Protein AF-A0A2V5QN83-F1 (afdb_monomer)

Foldseek 3Di:
DDDDDDDPPPPPPPPPCPFPKDKWKWAFDPVCVVVVVVCLVVVNQCPPAP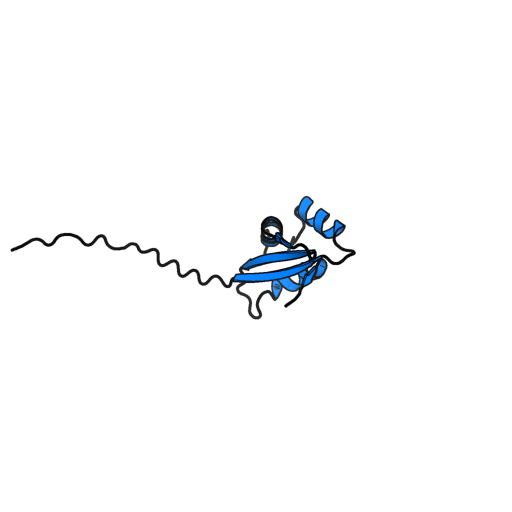CRSVRNVQVVQWDADPVRIIIGMDRADDVVGCPRVVVSCVVTTDTDD

Solvent-accessible surface area (backbone atoms only — not comparable to full-atom values): 6073 Å² total; per-residue (Å²): 138,82,85,79,80,85,78,82,78,78,80,68,79,77,75,77,77,84,66,51,67,43,79,47,41,29,29,67,34,90,92,24,53,69,58,49,53,48,25,55,78,69,70,48,44,47,67,92,47,90,68,39,68,50,53,52,52,36,61,71,65,39,45,69,51,97,86,56,40,35,34,32,69,44,80,44,89,51,88,61,71,51,65,81,55,45,65,66,47,54,72,38,27,52,70,58,129

Sequence (97 aa):
MRLHQLVIRNCALFVINLVMRYVVKARVKSNREQSLLNAINTGTLGRGSIAGDEYLHNMMEARVNRDGVATWVETCFCDPPLAEEREYWEEYFDCSV

Structure (mmCIF, N/CA/C/O backbone):
data_AF-A0A2V5QN83-F1
#
_entry.id   AF-A0A2V5QN83-F1
#
loop_
_atom_site.group_PDB
_atom_site.id
_atom_site.type_symbol
_atom_site.label_atom_id
_atom_site.label_alt_id
_atom_site.label_comp_id
_atom_site.label_asym_id
_atom_site.label_entity_id
_atom_site.label_seq_id
_atom_site.pdbx_PDB_ins_code
_atom_site.Cartn_x
_atom_site.Cartn_y
_atom_site.Cartn_z
_atom_site.occupancy
_atom_site.B_iso_or_equiv
_atom_site.auth_seq_id
_atom_site.auth_comp_id
_atom_site.auth_asym_id
_atom_site.auth_atom_id
_atom_site.pdbx_PDB_model_num
ATOM 1 N N . MET A 1 1 ? 6.608 11.931 -66.440 1.00 41.00 1 MET A N 1
ATOM 2 C CA . MET A 1 1 ? 7.201 12.409 -65.174 1.00 41.00 1 MET A CA 1
ATOM 3 C C . MET A 1 1 ? 6.068 12.518 -64.152 1.00 41.00 1 MET A C 1
ATOM 5 O O . MET A 1 1 ? 5.346 13.503 -64.154 1.00 41.00 1 MET A O 1
ATOM 9 N N . ARG A 1 2 ? 5.772 11.428 -63.427 1.00 36.53 2 ARG A N 1
ATOM 10 C CA . ARG A 1 2 ? 4.621 11.325 -62.506 1.00 36.53 2 ARG A CA 1
ATOM 11 C C . ARG A 1 2 ? 5.066 11.736 -61.100 1.00 36.53 2 ARG A C 1
ATOM 13 O O . ARG A 1 2 ? 5.936 11.080 -60.538 1.00 36.53 2 ARG A O 1
ATOM 20 N N . LEU A 1 3 ? 4.471 12.801 -60.557 1.00 36.97 3 LEU A N 1
ATOM 21 C CA . LEU A 1 3 ? 4.569 13.160 -59.141 1.00 36.97 3 LEU A CA 1
ATOM 22 C C . LEU A 1 3 ? 3.858 12.079 -58.313 1.00 36.97 3 LEU A C 1
ATOM 24 O O . LEU A 1 3 ? 2.659 11.859 -58.480 1.00 36.97 3 LEU A O 1
ATOM 28 N N . HIS A 1 4 ? 4.607 11.389 -57.455 1.00 37.28 4 HIS A N 1
ATOM 29 C CA . HIS A 1 4 ? 4.069 10.431 -56.497 1.00 37.28 4 HIS A CA 1
ATOM 30 C C . HIS A 1 4 ? 3.354 11.147 -55.347 1.00 37.28 4 HIS A C 1
ATOM 32 O O . HIS A 1 4 ? 3.863 12.101 -54.760 1.00 37.28 4 HIS A O 1
ATOM 38 N N . GLN A 1 5 ? 2.171 10.629 -55.033 1.00 41.19 5 GLN A N 1
ATOM 39 C CA . GLN A 1 5 ? 1.416 10.861 -53.813 1.00 41.19 5 GLN A CA 1
ATOM 40 C C . GLN A 1 5 ? 2.180 10.368 -52.567 1.00 41.19 5 GLN A C 1
ATOM 42 O O . GLN A 1 5 ? 2.836 9.333 -52.605 1.00 41.19 5 GLN A O 1
ATOM 47 N N . LEU A 1 6 ? 1.966 11.094 -51.462 1.00 38.41 6 LEU A N 1
ATOM 48 C CA . LEU A 1 6 ? 1.759 10.597 -50.094 1.00 38.41 6 LEU A CA 1
ATOM 49 C C . LEU A 1 6 ? 2.883 9.784 -49.416 1.00 38.41 6 LEU A C 1
ATOM 51 O O . LEU A 1 6 ? 2.952 8.570 -49.548 1.00 38.41 6 LEU A O 1
ATOM 55 N N . VAL A 1 7 ? 3.618 10.429 -48.502 1.00 42.12 7 VAL A N 1
ATOM 56 C CA . VAL A 1 7 ? 3.982 9.801 -47.219 1.00 42.12 7 VAL A CA 1
ATOM 57 C C . VAL A 1 7 ? 3.775 10.837 -46.120 1.00 42.12 7 VAL A C 1
ATOM 59 O O . VAL A 1 7 ? 4.620 11.694 -45.867 1.00 42.12 7 VAL A O 1
ATOM 62 N N . ILE A 1 8 ? 2.615 10.753 -45.468 1.00 46.78 8 ILE A N 1
ATOM 63 C CA . ILE A 1 8 ? 2.432 11.218 -44.093 1.00 46.78 8 ILE A CA 1
ATOM 64 C C . ILE A 1 8 ? 3.577 10.576 -43.303 1.00 46.78 8 ILE A C 1
ATOM 66 O O . ILE A 1 8 ? 3.589 9.360 -43.112 1.00 46.78 8 ILE A O 1
ATOM 70 N N . ARG A 1 9 ? 4.601 11.358 -42.935 1.00 42.16 9 ARG A N 1
ATOM 71 C CA . ARG A 1 9 ? 5.659 10.896 -42.030 1.00 42.16 9 ARG A CA 1
ATOM 72 C C . ARG A 1 9 ? 4.961 10.546 -40.728 1.00 42.16 9 ARG A C 1
ATOM 74 O O . ARG A 1 9 ? 4.576 11.436 -39.977 1.00 42.16 9 ARG A O 1
ATOM 81 N N . ASN A 1 10 ? 4.758 9.246 -40.536 1.00 44.53 10 ASN A N 1
ATOM 82 C CA . ASN A 1 10 ? 4.342 8.611 -39.302 1.00 44.53 10 ASN A CA 1
ATOM 83 C C . ASN A 1 10 ? 5.151 9.208 -38.148 1.00 44.53 10 ASN A C 1
ATOM 85 O O . ASN A 1 10 ? 6.265 8.773 -37.864 1.00 44.53 10 ASN A O 1
ATOM 89 N N . CYS A 1 11 ? 4.572 10.195 -37.470 1.00 43.72 11 CYS A N 1
ATOM 90 C CA . CYS A 1 11 ? 4.883 10.497 -36.085 1.00 43.72 11 CYS A CA 1
ATOM 91 C C . CYS A 1 11 ? 4.228 9.383 -35.262 1.00 43.72 11 CYS A C 1
ATOM 93 O O .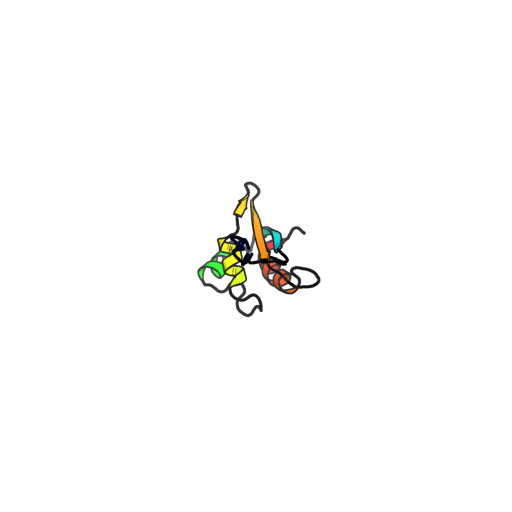 CYS A 1 11 ? 3.250 9.589 -34.549 1.00 43.72 11 CYS A O 1
ATOM 95 N N . ALA A 1 12 ? 4.696 8.151 -35.464 1.00 48.03 12 ALA A N 1
ATOM 96 C CA . ALA A 1 12 ? 4.442 7.093 -34.520 1.00 48.03 12 ALA A CA 1
ATOM 97 C C . ALA A 1 12 ? 5.247 7.499 -33.289 1.00 48.03 12 ALA A C 1
ATOM 99 O O . ALA A 1 12 ? 6.467 7.340 -33.259 1.00 48.03 12 ALA A O 1
ATOM 100 N N . LEU A 1 13 ? 4.564 8.114 -32.322 1.00 45.81 13 LEU A N 1
ATOM 101 C CA . LEU A 1 13 ? 4.983 8.133 -30.932 1.00 45.81 13 LEU A CA 1
ATOM 102 C C . LEU A 1 13 ? 5.287 6.678 -30.560 1.00 45.81 13 LEU A C 1
ATOM 104 O O . LEU A 1 13 ? 4.406 5.914 -30.171 1.00 45.81 13 LEU A O 1
ATOM 108 N N . PHE A 1 14 ? 6.535 6.268 -30.742 1.00 46.03 14 PHE A N 1
ATOM 109 C CA . PHE A 1 14 ? 7.035 5.011 -30.231 1.00 46.03 14 PHE A CA 1
ATOM 110 C C . PHE A 1 14 ? 7.283 5.257 -28.742 1.00 46.03 14 PHE A C 1
ATOM 112 O O . PHE A 1 14 ? 8.410 5.455 -28.298 1.00 46.03 14 PHE A O 1
ATOM 119 N N . VAL A 1 15 ? 6.192 5.367 -27.975 1.00 46.03 15 VAL A N 1
ATOM 120 C CA . VAL A 1 15 ? 6.251 5.340 -26.516 1.00 46.03 15 VAL A CA 1
ATOM 121 C C . VAL A 1 15 ? 6.640 3.914 -26.162 1.00 46.03 15 VAL A C 1
ATOM 123 O O . VAL A 1 15 ? 5.785 3.049 -25.973 1.00 46.03 15 VAL A O 1
ATOM 126 N N . ILE A 1 16 ? 7.943 3.642 -26.120 1.00 49.69 16 ILE A N 1
ATOM 127 C CA . ILE A 1 16 ? 8.449 2.445 -25.460 1.00 49.69 16 ILE A CA 1
ATOM 128 C C . ILE A 1 16 ? 8.198 2.691 -23.973 1.00 49.69 16 ILE A C 1
ATOM 130 O O . ILE A 1 16 ? 9.011 3.296 -23.284 1.00 49.69 16 ILE A O 1
ATOM 134 N N . ASN A 1 17 ? 7.011 2.314 -23.497 1.00 52.00 17 ASN A N 1
ATOM 135 C CA . ASN A 1 17 ? 6.664 2.288 -22.080 1.00 52.00 17 ASN A CA 1
ATOM 136 C C . ASN A 1 17 ? 7.529 1.202 -21.406 1.00 52.00 17 ASN A C 1
ATOM 138 O O . ASN A 1 17 ? 7.038 0.124 -21.084 1.00 52.00 17 ASN A O 1
ATOM 142 N N . LEU A 1 18 ? 8.827 1.462 -21.208 1.00 58.94 18 LEU A N 1
ATOM 143 C CA . LEU A 1 18 ? 9.730 0.644 -20.383 1.00 58.94 18 LEU A CA 1
ATOM 144 C C . LEU A 1 18 ? 9.462 0.909 -18.893 1.00 58.94 18 LEU A C 1
ATOM 146 O O . LEU A 1 18 ? 10.377 1.130 -18.107 1.00 58.94 18 LEU A O 1
ATOM 150 N N . VAL A 1 19 ? 8.190 0.964 -18.507 1.00 63.06 19 VAL A N 1
ATOM 151 C CA . VAL A 1 19 ? 7.795 1.228 -17.127 1.00 63.06 19 VAL A CA 1
ATOM 152 C C . VAL A 1 19 ? 7.836 -0.106 -16.401 1.00 63.06 19 VAL A C 1
ATOM 154 O O . VAL A 1 19 ? 7.052 -1.005 -16.712 1.00 63.06 19 VAL A O 1
ATOM 157 N N . MET A 1 20 ? 8.788 -0.249 -15.484 1.00 85.44 20 MET A N 1
ATOM 158 C CA . MET A 1 20 ? 8.941 -1.421 -14.627 1.00 85.44 20 MET A CA 1
ATOM 159 C C . MET A 1 20 ? 7.793 -1.437 -13.614 1.00 85.44 20 MET A C 1
ATOM 161 O O . MET A 1 20 ? 7.872 -0.849 -12.538 1.00 85.44 20 MET A O 1
ATOM 165 N N . ARG A 1 21 ? 6.671 -2.032 -14.037 1.00 90.19 21 ARG A N 1
ATOM 166 C CA . ARG A 1 21 ? 5.420 -2.082 -13.279 1.00 90.19 21 ARG A CA 1
ATOM 167 C C . ARG A 1 21 ? 5.271 -3.405 -12.549 1.00 90.19 21 ARG A C 1
ATOM 169 O O . ARG A 1 21 ? 5.290 -4.463 -13.177 1.00 90.19 21 ARG A O 1
ATOM 176 N N . TYR A 1 22 ? 5.037 -3.322 -11.248 1.00 90.31 22 TYR A N 1
ATOM 177 C CA . TYR A 1 22 ? 4.894 -4.469 -10.362 1.00 90.31 22 TYR A CA 1
ATOM 178 C C . TYR A 1 22 ? 3.499 -4.477 -9.758 1.00 90.31 22 TYR A C 1
ATOM 180 O O . TYR A 1 22 ? 3.007 -3.455 -9.294 1.00 90.31 22 TYR A O 1
ATOM 188 N N . VAL A 1 23 ? 2.847 -5.637 -9.774 1.00 93.50 23 VAL A N 1
ATOM 189 C CA . VAL A 1 23 ? 1.589 -5.819 -9.049 1.00 93.50 23 VAL A CA 1
ATOM 190 C C . VAL A 1 23 ? 1.940 -6.200 -7.622 1.00 93.50 23 VAL A C 1
ATOM 192 O O . VAL A 1 23 ? 2.481 -7.280 -7.395 1.00 93.50 23 VAL A O 1
ATOM 195 N N . VAL A 1 24 ? 1.606 -5.336 -6.673 1.00 94.44 24 VAL A N 1
ATOM 196 C CA . VAL A 1 24 ? 1.779 -5.622 -5.250 1.00 94.44 24 VAL A CA 1
ATOM 197 C C . VAL A 1 24 ? 0.505 -6.249 -4.715 1.00 94.44 24 VAL A C 1
ATOM 199 O O . VAL A 1 24 ? -0.597 -5.811 -5.045 1.00 94.44 24 VAL A O 1
ATOM 202 N N . LYS A 1 25 ? 0.655 -7.289 -3.894 1.00 95.69 25 LYS A N 1
ATOM 203 C CA . LYS A 1 25 ? -0.438 -7.928 -3.161 1.00 95.69 25 LYS A CA 1
ATOM 204 C C . LYS A 1 25 ? -0.091 -7.946 -1.689 1.00 95.69 25 LYS A C 1
ATOM 206 O O . LYS A 1 25 ? 0.951 -8.477 -1.304 1.00 95.69 25 LYS A O 1
ATOM 211 N N . ALA A 1 26 ? -0.969 -7.389 -0.872 1.00 96.38 26 ALA A N 1
ATOM 212 C CA . ALA A 1 26 ? -0.695 -7.277 0.545 1.00 96.38 26 ALA A CA 1
ATOM 213 C C . ALA A 1 26 ? -1.980 -7.304 1.372 1.00 96.38 26 ALA A C 1
ATOM 215 O O . ALA A 1 26 ? -3.051 -6.897 0.916 1.00 96.38 26 ALA A O 1
ATOM 216 N N . ARG A 1 27 ? -1.880 -7.797 2.603 1.00 97.56 27 ARG A N 1
ATOM 217 C CA . ARG A 1 27 ? -2.969 -7.770 3.584 1.00 97.56 27 ARG A CA 1
ATOM 218 C C 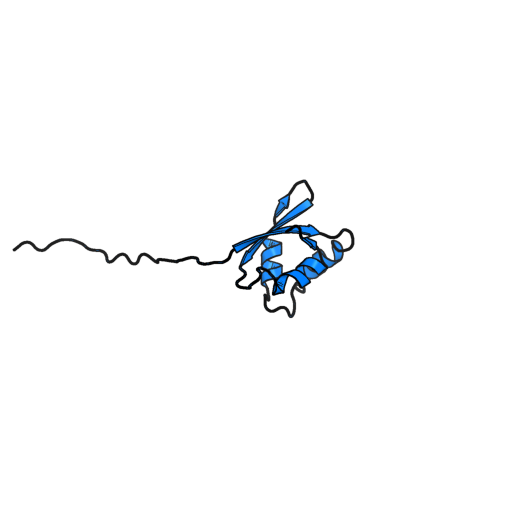. ARG A 1 27 ? -2.638 -6.742 4.650 1.00 97.56 27 ARG A C 1
ATOM 220 O O . ARG A 1 27 ? -1.515 -6.723 5.128 1.00 97.56 27 ARG A O 1
ATOM 227 N N . VAL A 1 28 ? -3.591 -5.897 5.035 1.00 97.25 28 VAL A N 1
ATOM 228 C CA . VAL A 1 28 ? -3.362 -4.967 6.150 1.00 97.25 28 VAL A CA 1
ATOM 229 C C . VAL A 1 28 ? -3.157 -5.775 7.432 1.00 97.25 28 VAL A C 1
ATOM 231 O O . VAL A 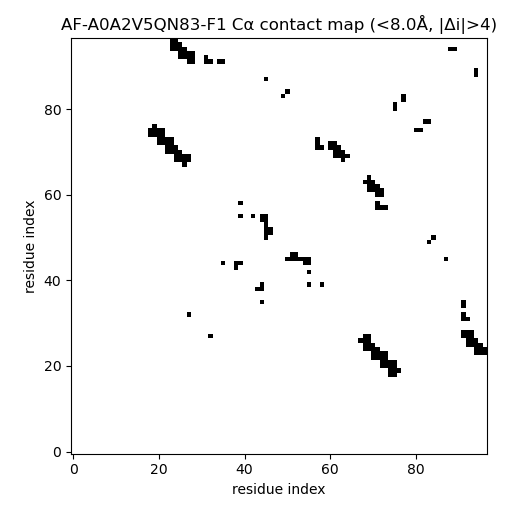1 28 ? -3.924 -6.697 7.717 1.00 97.25 28 VAL A O 1
ATOM 234 N N . LYS A 1 29 ? -2.129 -5.435 8.209 1.00 97.44 29 LYS A N 1
ATOM 235 C CA . LYS A 1 29 ? -1.890 -6.031 9.525 1.00 97.44 29 LYS A CA 1
ATOM 236 C C . LYS A 1 29 ? -3.076 -5.723 10.434 1.00 97.44 29 LYS A C 1
ATOM 238 O O . LYS A 1 29 ? -3.534 -4.582 10.500 1.00 97.44 29 LYS A O 1
ATOM 243 N N . SER A 1 30 ? -3.545 -6.716 11.186 1.00 94.19 30 SER A N 1
ATOM 244 C CA . SER A 1 30 ? -4.772 -6.612 11.995 1.00 94.19 30 SER A CA 1
ATOM 245 C C . SER A 1 30 ? -4.763 -5.460 13.009 1.00 94.19 30 SER A C 1
ATOM 247 O O . SER A 1 30 ? -5.811 -4.915 13.340 1.00 94.19 30 SER A O 1
ATOM 249 N N . ASN A 1 31 ? -3.588 -5.044 13.486 1.00 96.50 31 ASN A N 1
ATOM 250 C CA . ASN A 1 31 ? -3.419 -3.926 14.416 1.00 96.50 31 ASN A CA 1
ATOM 251 C C . ASN A 1 31 ? -3.077 -2.584 13.737 1.00 96.50 31 ASN A C 1
ATOM 253 O O . ASN A 1 31 ? -2.780 -1.613 14.435 1.00 96.50 31 ASN A O 1
ATOM 257 N N . ARG A 1 32 ? -3.078 -2.512 12.401 1.00 97.44 32 ARG A N 1
ATOM 258 C CA . ARG A 1 32 ? -2.663 -1.326 11.632 1.00 97.44 32 ARG A CA 1
ATOM 259 C C . ARG A 1 32 ? -3.766 -0.697 10.794 1.00 97.44 32 ARG A C 1
ATOM 261 O O . ARG A 1 32 ? -3.551 0.410 10.317 1.00 97.44 32 ARG A O 1
ATOM 268 N N . GLU A 1 33 ? -4.944 -1.310 10.683 1.00 96.00 33 GLU A N 1
ATOM 269 C CA . GLU A 1 33 ? -6.063 -0.792 9.875 1.00 96.00 33 GLU A CA 1
ATOM 270 C C . GLU A 1 33 ? -6.398 0.673 10.180 1.00 96.00 33 GLU A C 1
ATOM 272 O O . GLU A 1 33 ? -6.358 1.522 9.290 1.00 96.00 33 GLU A O 1
ATOM 277 N N . GLN A 1 34 ? -6.650 1.002 11.450 1.00 97.56 34 GLN A N 1
ATOM 278 C CA . GLN A 1 34 ? -6.993 2.373 11.834 1.00 97.56 34 GLN A CA 1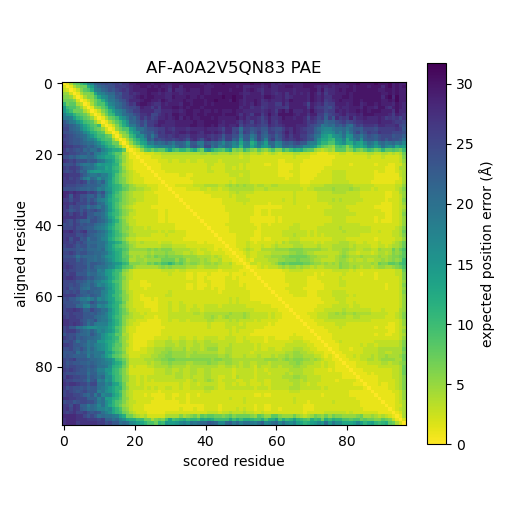
ATOM 279 C C . GLN A 1 34 ? -5.825 3.344 11.622 1.00 97.56 34 GLN A C 1
ATOM 281 O O . GLN A 1 34 ? -6.034 4.499 11.256 1.00 97.56 34 GLN A O 1
ATOM 286 N N . SER A 1 35 ? -4.591 2.880 11.838 1.00 97.50 35 SER A N 1
ATOM 287 C CA . SER A 1 35 ? -3.385 3.683 11.620 1.00 97.50 35 SER A CA 1
ATOM 288 C C . SER A 1 35 ? -3.200 4.008 10.139 1.00 97.50 35 SER A C 1
ATOM 290 O O . SER A 1 35 ? -2.915 5.154 9.803 1.00 97.50 35 SER A O 1
ATOM 292 N N . LEU A 1 36 ? -3.405 3.020 9.263 1.00 96.88 36 LEU A N 1
ATOM 293 C CA . LEU A 1 36 ? -3.334 3.177 7.814 1.00 96.88 36 LEU A CA 1
ATOM 294 C C . LEU A 1 36 ? -4.407 4.151 7.325 1.00 96.88 36 LEU A C 1
ATOM 296 O O . LEU A 1 36 ? -4.096 5.104 6.617 1.00 96.88 36 LEU A O 1
ATOM 300 N N . LEU A 1 37 ? -5.659 3.953 7.752 1.00 97.12 37 LEU A N 1
ATOM 301 C CA . LEU A 1 37 ? -6.766 4.845 7.400 1.00 97.12 37 LEU A CA 1
ATOM 302 C C . LEU A 1 37 ? -6.488 6.283 7.836 1.00 97.12 37 LEU A C 1
ATOM 304 O O . LEU A 1 37 ? -6.712 7.213 7.064 1.00 97.12 37 LEU A O 1
ATOM 308 N N . ASN A 1 38 ? -5.970 6.476 9.051 1.00 97.94 38 ASN A N 1
ATOM 309 C CA . ASN A 1 38 ? -5.596 7.802 9.526 1.00 97.94 38 ASN A CA 1
ATOM 310 C C . ASN A 1 38 ? -4.511 8.417 8.637 1.00 97.94 38 ASN A C 1
ATOM 312 O O . ASN A 1 38 ? -4.685 9.551 8.208 1.00 97.94 38 ASN A O 1
ATOM 316 N N . ALA A 1 39 ? -3.447 7.675 8.317 1.00 96.31 39 ALA A N 1
ATOM 317 C CA . ALA A 1 39 ? -2.347 8.172 7.493 1.00 96.31 39 ALA A CA 1
ATOM 318 C C . ALA A 1 39 ? -2.776 8.543 6.063 1.00 96.31 39 ALA A C 1
ATOM 320 O O . ALA A 1 39 ? -2.278 9.522 5.505 1.00 96.31 39 ALA A O 1
ATOM 321 N N . ILE A 1 40 ? -3.716 7.790 5.483 1.00 96.31 40 ILE A N 1
ATOM 322 C CA . ILE A 1 40 ? -4.333 8.116 4.192 1.00 96.31 40 ILE A CA 1
ATOM 323 C C . ILE A 1 40 ? -5.150 9.407 4.318 1.00 96.31 40 ILE A C 1
ATOM 325 O O . ILE A 1 40 ? -4.932 10.355 3.567 1.00 96.31 40 ILE A O 1
ATOM 329 N N . ASN A 1 41 ? -6.050 9.481 5.303 1.00 96.94 41 ASN A N 1
ATOM 330 C CA . ASN A 1 41 ? -6.966 10.612 5.475 1.00 96.94 41 ASN A CA 1
ATOM 331 C C . ASN A 1 41 ? -6.254 11.933 5.798 1.00 96.94 41 ASN A C 1
ATOM 333 O O . ASN A 1 41 ? -6.735 13.000 5.425 1.00 96.94 41 ASN A O 1
ATOM 337 N N . THR A 1 42 ? -5.122 11.883 6.500 1.00 96.81 42 THR A N 1
ATOM 338 C CA . THR A 1 42 ? -4.321 13.069 6.841 1.00 96.81 42 THR A CA 1
ATOM 339 C C . THR A 1 42 ? -3.246 13.391 5.801 1.00 96.81 42 THR A C 1
ATOM 341 O O . THR A 1 42 ? -2.502 14.361 5.980 1.00 96.81 42 THR A O 1
ATOM 344 N N . GLY A 1 43 ? -3.128 12.593 4.732 1.00 94.75 43 GLY A N 1
ATOM 345 C CA . GLY A 1 43 ? -2.083 12.750 3.720 1.00 94.75 43 GLY A CA 1
ATOM 346 C C . GLY A 1 43 ? -0.673 12.630 4.308 1.00 94.75 43 GLY A C 1
ATOM 347 O O . GLY A 1 43 ? 0.229 13.393 3.951 1.00 94.75 43 GLY A O 1
ATOM 348 N N . THR A 1 44 ? -0.487 11.763 5.306 1.00 94.62 44 THR A N 1
ATOM 349 C CA . THR A 1 44 ? 0.820 11.512 5.936 1.00 94.62 44 THR A CA 1
ATOM 350 C C . THR A 1 44 ? 1.446 10.194 5.498 1.00 94.62 44 THR A C 1
ATOM 352 O O . THR A 1 44 ? 2.612 9.965 5.810 1.00 94.62 44 THR A O 1
ATOM 355 N N . LEU A 1 45 ? 0.706 9.326 4.802 1.00 94.69 45 LEU A N 1
ATOM 356 C CA . LEU A 1 45 ? 1.242 8.073 4.275 1.00 94.69 45 LEU A CA 1
ATOM 357 C C . LEU A 1 45 ? 2.399 8.355 3.302 1.00 94.69 45 LEU A C 1
ATOM 359 O O . LEU A 1 45 ? 2.241 9.149 2.380 1.00 94.69 45 LEU A O 1
ATOM 363 N N . GLY A 1 46 ?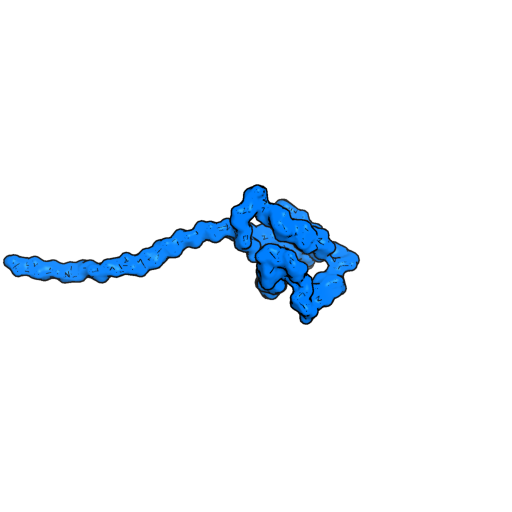 3.560 7.735 3.533 1.00 90.50 46 GLY A N 1
ATOM 364 C CA . GLY A 1 46 ? 4.757 7.940 2.708 1.00 90.50 46 GLY A CA 1
ATOM 365 C C . GLY A 1 46 ? 5.457 9.292 2.899 1.00 90.50 46 GLY A C 1
ATOM 366 O O . GLY A 1 46 ? 6.406 9.598 2.177 1.00 90.50 46 GLY A O 1
ATOM 367 N N . ARG A 1 47 ? 5.038 10.129 3.860 1.00 90.75 47 ARG A N 1
ATOM 368 C CA . ARG A 1 47 ? 5.638 11.456 4.064 1.00 90.75 47 ARG A CA 1
ATOM 369 C C . ARG A 1 47 ? 7.121 11.344 4.429 1.00 90.75 47 ARG A C 1
ATOM 371 O O . ARG A 1 47 ? 7.474 10.717 5.420 1.00 90.75 47 ARG A O 1
ATOM 378 N N . GLY A 1 48 ? 7.969 12.027 3.660 1.00 87.56 48 GLY A N 1
ATOM 379 C CA . GLY A 1 48 ? 9.427 11.990 3.824 1.00 87.56 48 GLY A CA 1
ATOM 380 C C . GLY A 1 48 ? 10.117 10.871 3.039 1.00 87.56 48 GLY A C 1
ATOM 381 O O . GLY A 1 48 ? 11.344 10.839 3.014 1.00 87.56 48 GLY A O 1
ATOM 382 N N . SER A 1 49 ? 9.354 10.001 2.371 1.00 88.44 49 SER A N 1
ATOM 383 C CA . SER A 1 49 ? 9.894 9.036 1.414 1.00 88.44 49 SER A CA 1
ATOM 384 C C . SER A 1 49 ? 10.288 9.706 0.092 1.00 88.44 49 SER A C 1
ATOM 386 O O . SER A 1 49 ? 9.802 10.789 -0.246 1.00 88.44 49 SER A O 1
ATOM 388 N N . ILE A 1 50 ? 11.138 9.025 -0.682 1.00 86.44 50 ILE A N 1
ATOM 389 C CA . ILE A 1 50 ? 11.527 9.444 -2.038 1.00 86.44 50 ILE A CA 1
ATOM 390 C C . ILE A 1 50 ? 10.346 9.327 -3.019 1.00 86.44 50 ILE A C 1
ATOM 392 O O . ILE A 1 50 ? 10.212 10.171 -3.902 1.00 86.44 50 ILE A O 1
ATOM 396 N N . ALA A 1 51 ? 9.457 8.349 -2.814 1.00 84.12 51 ALA A N 1
ATOM 397 C CA . ALA A 1 51 ? 8.272 8.112 -3.647 1.00 84.12 51 ALA A CA 1
ATOM 398 C C . ALA A 1 51 ? 7.170 9.185 -3.475 1.00 84.12 51 ALA A C 1
ATOM 400 O O . ALA A 1 51 ? 6.211 9.238 -4.241 1.00 84.12 51 ALA A O 1
ATOM 401 N N . GLY A 1 52 ? 7.291 10.084 -2.489 1.00 84.00 52 GLY A N 1
ATOM 402 C CA . GLY A 1 52 ? 6.393 11.231 -2.336 1.00 84.00 52 GLY A CA 1
ATOM 403 C C . GLY A 1 52 ? 4.915 10.832 -2.239 1.00 84.00 52 GLY A C 1
ATOM 404 O O . GLY A 1 52 ? 4.535 10.024 -1.391 1.00 84.00 52 GLY A O 1
ATOM 405 N N . ASP A 1 53 ? 4.080 11.406 -3.110 1.00 87.31 53 ASP A N 1
ATOM 406 C CA . ASP A 1 53 ? 2.626 11.186 -3.121 1.00 87.31 53 ASP A CA 1
ATOM 407 C C . ASP A 1 53 ? 2.209 9.826 -3.723 1.00 87.31 53 ASP A C 1
ATOM 409 O O . ASP A 1 53 ? 1.019 9.490 -3.715 1.00 87.31 53 ASP A O 1
ATOM 413 N N . GLU A 1 54 ? 3.155 9.020 -4.224 1.00 92.00 54 GLU A N 1
ATOM 414 C CA . GLU A 1 54 ? 2.865 7.724 -4.855 1.00 92.00 54 GLU A CA 1
ATOM 415 C C . GLU A 1 54 ? 2.147 6.767 -3.900 1.00 92.00 54 GLU A C 1
ATOM 417 O O . GLU A 1 54 ? 1.211 6.089 -4.311 1.00 92.00 54 GLU A O 1
ATOM 422 N N . TYR A 1 55 ? 2.456 6.792 -2.601 1.00 94.31 55 TYR A N 1
ATOM 423 C CA . TYR A 1 55 ? 1.759 5.957 -1.619 1.00 94.31 55 TYR A CA 1
ATOM 424 C C . TYR A 1 55 ? 0.255 6.245 -1.557 1.00 94.31 55 TYR A C 1
ATOM 426 O O . TYR A 1 55 ? -0.569 5.328 -1.511 1.00 94.31 55 TYR A O 1
ATOM 434 N N . LEU A 1 56 ? -0.123 7.526 -1.561 1.00 95.75 56 LEU A N 1
ATOM 435 C CA . LEU A 1 56 ? -1.528 7.933 -1.556 1.00 95.75 56 LEU A CA 1
ATOM 436 C C . LEU A 1 56 ? -2.192 7.574 -2.886 1.00 95.75 56 LEU A C 1
ATOM 438 O O . LEU A 1 56 ? -3.313 7.065 -2.888 1.00 95.75 56 LEU A O 1
ATOM 442 N N . HIS A 1 57 ? -1.488 7.776 -4.003 1.00 95.00 57 HIS A N 1
ATOM 443 C CA . HIS A 1 57 ? -1.951 7.351 -5.323 1.00 95.00 57 HIS A CA 1
ATOM 444 C C . HIS A 1 57 ? -2.236 5.844 -5.378 1.00 95.00 57 HIS A C 1
ATOM 446 O O . HIS A 1 57 ? -3.327 5.428 -5.770 1.00 95.00 57 HIS A O 1
ATOM 452 N N . ASN A 1 58 ? -1.308 5.034 -4.882 1.00 95.44 58 ASN A N 1
ATOM 453 C CA . ASN A 1 58 ? -1.420 3.583 -4.844 1.00 95.44 58 ASN A CA 1
ATOM 454 C C . ASN A 1 58 ? -2.605 3.118 -4.002 1.00 95.44 58 ASN A C 1
ATOM 456 O O . ASN A 1 58 ? -3.320 2.203 -4.405 1.00 95.44 58 ASN A O 1
ATOM 460 N N . MET A 1 59 ? -2.877 3.775 -2.872 1.00 96.62 59 MET A N 1
ATOM 461 C CA . MET A 1 59 ? -4.048 3.460 -2.049 1.00 96.62 59 MET A CA 1
ATOM 462 C C . MET A 1 59 ? -5.375 3.891 -2.689 1.00 96.62 59 MET A C 1
ATOM 464 O O . MET A 1 59 ? -6.379 3.208 -2.490 1.00 96.62 59 MET A O 1
ATOM 468 N N . MET A 1 60 ? -5.404 4.961 -3.492 1.00 96.25 60 MET A N 1
ATOM 469 C CA . MET A 1 60 ? -6.594 5.331 -4.279 1.00 96.25 60 MET A CA 1
ATOM 470 C C . MET A 1 60 ? -6.893 4.305 -5.386 1.00 96.25 60 MET A C 1
ATOM 472 O O . MET A 1 60 ? -8.054 3.977 -5.650 1.00 96.25 60 MET A O 1
ATOM 476 N N . GLU A 1 61 ? -5.851 3.760 -6.013 1.00 96.75 61 GLU A N 1
ATOM 477 C CA . GLU A 1 61 ? -5.984 2.767 -7.085 1.00 96.75 61 GLU A CA 1
ATOM 478 C C . GLU A 1 61 ? -6.074 1.320 -6.587 1.00 96.75 61 GLU A C 1
ATOM 480 O O . GLU A 1 61 ? -6.454 0.420 -7.344 1.00 96.75 61 GLU A O 1
ATOM 485 N N . ALA A 1 62 ? -5.802 1.083 -5.304 1.00 96.94 62 ALA A N 1
ATOM 486 C CA . ALA A 1 62 ? -5.875 -0.239 -4.713 1.00 96.94 62 ALA A CA 1
ATOM 487 C C . ALA A 1 62 ? -7.280 -0.848 -4.846 1.00 96.94 62 ALA A C 1
ATOM 489 O O . ALA A 1 62 ? -8.319 -0.180 -4.774 1.00 96.94 62 ALA A O 1
ATOM 490 N N . ARG A 1 63 ? -7.323 -2.166 -5.037 1.00 97.69 63 ARG A N 1
ATOM 491 C CA . ARG A 1 63 ? -8.552 -2.967 -5.023 1.00 97.69 63 ARG A CA 1
ATOM 492 C C . ARG A 1 63 ? -8.407 -4.075 -3.995 1.00 97.69 63 ARG A C 1
ATOM 494 O O . ARG A 1 63 ? -7.381 -4.745 -3.955 1.00 97.69 63 ARG A O 1
ATOM 501 N N . VAL A 1 64 ? -9.442 -4.279 -3.185 1.00 96.56 64 VAL A N 1
ATOM 502 C CA . VAL A 1 64 ? -9.475 -5.332 -2.163 1.00 96.56 64 VAL A CA 1
ATOM 503 C C . VAL A 1 64 ? -10.366 -6.467 -2.656 1.00 96.56 64 VAL A C 1
ATOM 505 O O . VAL A 1 64 ? -11.494 -6.233 -3.094 1.00 96.56 64 VAL A O 1
ATOM 508 N N . ASN A 1 65 ? -9.859 -7.698 -2.621 1.00 96.56 65 ASN A N 1
ATOM 509 C CA . ASN A 1 65 ? -10.639 -8.879 -2.989 1.00 96.56 65 ASN A CA 1
ATOM 510 C C . ASN A 1 65 ? -11.485 -9.403 -1.806 1.00 96.56 65 ASN A C 1
ATOM 512 O O . ASN A 1 65 ? -11.420 -8.893 -0.690 1.00 96.56 65 ASN A O 1
ATOM 516 N N . ARG A 1 66 ? -12.282 -10.455 -2.040 1.00 96.94 66 ARG A N 1
ATOM 517 C CA . ARG A 1 66 ? -13.154 -11.053 -1.005 1.00 96.94 66 ARG A CA 1
ATOM 518 C C . ARG A 1 66 ? -12.387 -11.654 0.173 1.00 96.94 66 ARG A C 1
ATOM 520 O O . ARG A 1 66 ? -12.946 -11.759 1.257 1.00 96.94 66 ARG A O 1
ATOM 527 N N . ASP A 1 67 ? -11.125 -12.008 -0.041 1.00 95.00 67 ASP A N 1
ATOM 528 C CA . ASP A 1 67 ? -10.252 -12.558 0.989 1.00 95.00 67 ASP A CA 1
ATOM 529 C C . ASP A 1 67 ? -9.547 -11.457 1.787 1.00 95.00 67 ASP A C 1
ATOM 531 O O . ASP A 1 67 ? -8.733 -11.775 2.646 1.00 95.00 67 ASP A O 1
ATOM 535 N N . GLY A 1 68 ? -9.806 -10.172 1.516 1.00 94.31 68 GLY A N 1
ATOM 536 C CA . GLY A 1 68 ? -9.179 -9.042 2.206 1.00 94.31 68 GLY A CA 1
ATOM 537 C C . GLY A 1 68 ? -7.735 -8.761 1.776 1.00 94.31 68 GLY A C 1
ATOM 538 O O . GLY A 1 68 ? -6.982 -8.156 2.535 1.00 94.31 68 GLY A O 1
ATOM 539 N N . VAL A 1 69 ? -7.325 -9.220 0.591 1.00 96.38 69 VAL A N 1
ATOM 540 C CA . VAL A 1 69 ? -6.024 -8.878 -0.003 1.00 96.38 69 VAL A CA 1
ATOM 541 C C . VAL A 1 69 ? -6.190 -7.623 -0.853 1.00 96.38 69 VAL A C 1
ATOM 543 O O . VAL A 1 69 ? -6.983 -7.616 -1.797 1.00 96.38 69 VAL A O 1
ATOM 546 N N . ALA A 1 70 ? -5.439 -6.575 -0.518 1.00 96.75 70 ALA A N 1
ATOM 547 C CA . ALA A 1 70 ? -5.293 -5.372 -1.325 1.00 96.75 70 ALA A CA 1
ATOM 548 C C . ALA A 1 70 ? -4.315 -5.626 -2.478 1.00 96.75 70 ALA A C 1
ATOM 550 O O . ALA A 1 70 ? -3.317 -6.333 -2.329 1.00 96.75 70 ALA A O 1
ATOM 551 N N . THR A 1 71 ? -4.609 -5.071 -3.648 1.00 97.06 71 THR A N 1
ATOM 552 C CA . THR A 1 71 ? -3.761 -5.155 -4.840 1.00 97.06 71 THR A CA 1
ATOM 553 C C . THR A 1 71 ? -3.679 -3.798 -5.524 1.00 97.06 71 THR A C 1
ATOM 555 O O . THR A 1 71 ? -4.718 -3.184 -5.763 1.00 97.06 71 THR A O 1
ATOM 558 N N . TRP A 1 72 ? -2.468 -3.355 -5.858 1.00 95.94 72 TRP A N 1
ATOM 559 C CA . TRP A 1 72 ? -2.194 -2.123 -6.607 1.00 95.94 72 TRP A CA 1
ATOM 560 C C . TRP A 1 72 ? -0.991 -2.312 -7.538 1.00 95.94 72 TRP A C 1
ATOM 562 O O . TRP A 1 72 ? -0.349 -3.366 -7.531 1.00 95.94 72 TRP A O 1
ATOM 572 N N . VAL A 1 73 ? -0.723 -1.318 -8.384 1.00 93.62 73 VAL A N 1
ATOM 573 C CA . VAL A 1 73 ? 0.426 -1.317 -9.295 1.00 93.62 73 VAL A CA 1
ATOM 574 C C . VAL A 1 73 ? 1.437 -0.292 -8.812 1.00 93.62 73 VAL A C 1
ATOM 576 O O . VAL A 1 73 ? 1.0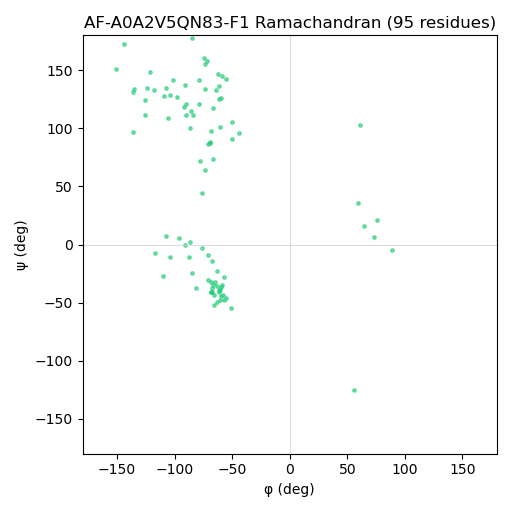86 0.866 -8.648 1.00 93.62 73 VAL A O 1
ATOM 579 N N . GLU A 1 74 ? 2.681 -0.720 -8.660 1.00 90.69 74 GLU A N 1
ATOM 580 C CA . GLU A 1 74 ? 3.831 0.142 -8.407 1.00 90.69 74 GLU A CA 1
ATOM 581 C C . GLU A 1 74 ? 4.623 0.357 -9.687 1.00 90.69 74 GLU A C 1
ATOM 583 O O . GLU A 1 74 ? 4.812 -0.578 -10.470 1.00 90.69 74 GLU A O 1
ATOM 588 N N . THR A 1 75 ? 5.125 1.570 -9.883 1.00 89.12 75 THR A N 1
ATOM 589 C CA . THR A 1 75 ? 6.133 1.866 -10.903 1.00 89.12 75 THR A CA 1
ATOM 590 C C . THR A 1 75 ? 7.459 2.065 -10.194 1.00 89.12 75 THR A C 1
ATOM 592 O O . THR A 1 75 ? 7.637 3.070 -9.527 1.00 89.12 75 THR A O 1
ATOM 595 N N . CYS A 1 76 ? 8.388 1.122 -10.336 1.00 86.56 76 CYS A N 1
ATOM 596 C CA . CYS A 1 76 ? 9.629 1.136 -9.565 1.00 86.56 76 CYS A CA 1
ATOM 597 C C . CYS A 1 76 ? 10.828 0.833 -10.462 1.00 86.56 76 CYS A C 1
ATOM 599 O O . CYS A 1 76 ? 10.800 -0.108 -11.253 1.00 86.56 76 CYS A O 1
ATOM 601 N N . PHE A 1 77 ? 11.899 1.610 -10.329 1.00 86.69 77 PHE A N 1
ATOM 602 C CA . PHE A 1 77 ? 13.126 1.446 -11.116 1.00 86.69 77 PHE A CA 1
ATOM 603 C C . PHE A 1 77 ? 14.296 0.875 -10.297 1.00 86.69 77 PHE A C 1
ATOM 605 O O . PHE A 1 77 ? 15.419 0.820 -10.796 1.00 86.69 77 PHE A O 1
ATOM 612 N N . CYS A 1 78 ? 14.042 0.455 -9.056 1.00 86.06 78 CYS A N 1
ATOM 613 C CA . CYS A 1 78 ? 15.048 -0.100 -8.155 1.00 86.06 78 CYS A CA 1
ATOM 614 C C . CYS A 1 78 ? 15.477 -1.523 -8.551 1.00 86.06 78 CYS A C 1
ATOM 616 O O . CYS A 1 78 ? 14.706 -2.288 -9.137 1.00 86.06 78 CYS A O 1
ATOM 618 N N . ASP A 1 79 ? 16.696 -1.888 -8.144 1.00 86.25 79 ASP A N 1
ATOM 619 C CA . ASP A 1 79 ? 17.209 -3.259 -8.150 1.00 86.25 79 ASP A CA 1
ATOM 620 C C . ASP A 1 79 ? 17.715 -3.620 -6.733 1.00 86.25 79 ASP A C 1
ATOM 622 O O . ASP A 1 79 ? 18.698 -3.029 -6.276 1.00 86.25 79 ASP A O 1
ATOM 626 N N . PRO A 1 80 ? 17.051 -4.532 -5.996 1.00 87.19 80 PRO A N 1
ATOM 627 C CA . PRO A 1 80 ? 15.862 -5.274 -6.405 1.00 87.19 80 PRO A CA 1
ATOM 628 C C . PRO A 1 80 ? 14.603 -4.384 -6.454 1.00 87.19 80 PRO A C 1
ATOM 630 O O . PRO A 1 80 ? 14.541 -3.357 -5.773 1.00 87.19 80 PRO A O 1
ATOM 633 N N . PRO A 1 81 ? 13.565 -4.782 -7.211 1.00 87.75 81 PRO A N 1
ATOM 634 C CA . PRO A 1 81 ? 12.311 -4.041 -7.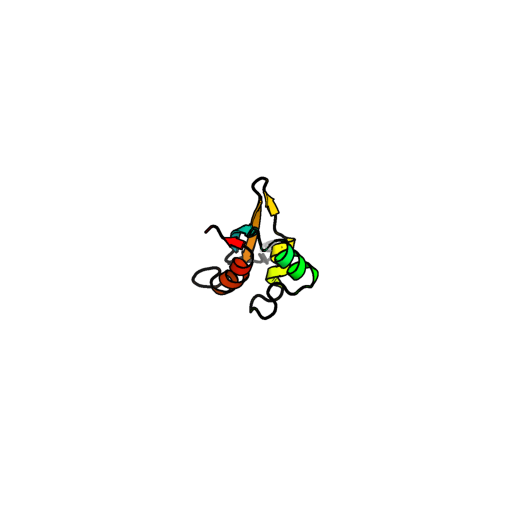265 1.00 87.75 81 PRO A CA 1
ATOM 635 C C . PRO A 1 81 ? 11.685 -3.832 -5.886 1.00 87.75 81 PRO A C 1
ATOM 637 O O . PRO A 1 81 ? 11.681 -4.743 -5.049 1.00 87.75 81 PRO A O 1
ATOM 640 N N . LEU A 1 82 ? 11.098 -2.650 -5.696 1.00 88.44 82 LEU A N 1
ATOM 641 C CA . LEU A 1 82 ? 10.416 -2.218 -4.474 1.00 88.44 82 LEU A CA 1
ATOM 642 C C . LEU A 1 82 ? 11.324 -2.080 -3.244 1.00 88.44 82 LEU A C 1
ATOM 644 O O . LEU A 1 82 ? 10.830 -2.092 -2.119 1.00 88.44 82 LEU A O 1
ATOM 648 N N . ALA A 1 83 ? 12.650 -2.033 -3.418 1.00 89.31 83 ALA A N 1
ATOM 649 C CA . ALA A 1 83 ? 13.582 -1.990 -2.292 1.00 89.31 83 ALA A CA 1
ATOM 650 C C . ALA A 1 83 ? 13.368 -0.769 -1.384 1.00 89.31 83 ALA A C 1
ATOM 652 O O . ALA A 1 83 ? 13.505 -0.897 -0.170 1.00 89.31 83 ALA A O 1
ATOM 653 N N . GLU A 1 84 ? 13.029 0.386 -1.957 1.00 88.62 84 GLU A N 1
ATOM 654 C CA . GLU A 1 84 ? 12.849 1.631 -1.205 1.00 88.62 84 GLU A CA 1
ATOM 655 C C . GLU A 1 84 ? 11.466 1.705 -0.547 1.00 88.62 84 GLU A C 1
ATOM 657 O O . GLU A 1 84 ? 11.322 2.176 0.579 1.00 88.62 84 GLU A O 1
ATOM 662 N N . GLU A 1 85 ? 10.442 1.205 -1.233 1.00 89.94 85 GLU A N 1
ATOM 663 C CA . GLU A 1 85 ? 9.044 1.315 -0.832 1.00 89.94 85 GLU A CA 1
ATOM 664 C C . GLU A 1 85 ? 8.632 0.221 0.153 1.00 89.94 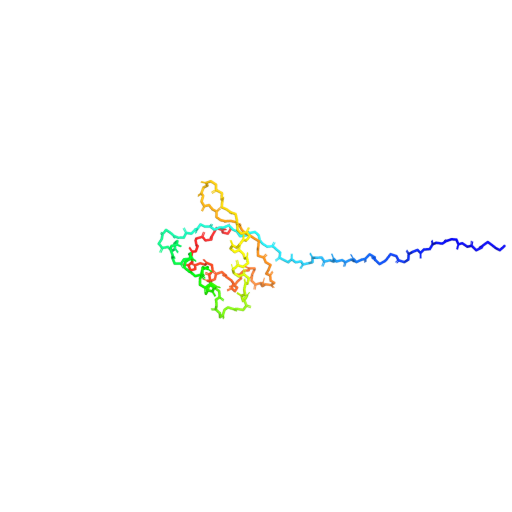85 GLU A C 1
ATOM 666 O O . GLU A 1 85 ? 7.697 0.393 0.940 1.00 89.94 85 GLU A O 1
ATOM 671 N N . ARG A 1 86 ? 9.342 -0.914 0.139 1.00 89.69 86 ARG A N 1
ATOM 672 C CA . ARG A 1 86 ? 9.017 -2.084 0.960 1.00 89.69 86 ARG A CA 1
ATOM 673 C C . ARG A 1 86 ? 8.926 -1.752 2.442 1.00 89.69 86 ARG A C 1
ATOM 675 O O . ARG A 1 86 ? 7.958 -2.171 3.062 1.00 89.69 86 ARG A O 1
ATOM 682 N N . GLU A 1 87 ? 9.879 -1.008 3.000 1.00 89.38 87 GLU A N 1
ATOM 683 C CA . GLU A 1 87 ? 9.883 -0.694 4.437 1.00 89.38 87 GLU A CA 1
ATOM 684 C C . GLU A 1 87 ? 8.633 0.102 4.849 1.00 89.38 87 GLU A C 1
ATOM 686 O O . GLU A 1 87 ? 8.004 -0.196 5.865 1.00 89.38 87 GLU A O 1
ATOM 691 N N . TYR A 1 88 ? 8.213 1.056 4.015 1.00 91.62 88 TYR A N 1
ATOM 692 C CA . TYR A 1 88 ? 7.003 1.843 4.244 1.00 91.62 88 TYR A CA 1
ATOM 693 C C . TYR A 1 88 ? 5.736 0.991 4.121 1.00 91.62 88 TYR A C 1
ATOM 695 O O . TYR A 1 88 ? 4.815 1.120 4.931 1.00 91.62 88 TYR A O 1
ATOM 703 N N . TRP A 1 89 ? 5.675 0.092 3.136 1.00 94.06 89 TRP A N 1
ATOM 704 C CA . TRP A 1 89 ? 4.535 -0.810 2.989 1.00 94.06 89 TRP A CA 1
ATOM 705 C C . TRP A 1 89 ? 4.442 -1.824 4.123 1.00 94.06 89 TRP A C 1
ATOM 707 O O . TRP A 1 89 ? 3.356 -2.053 4.660 1.00 94.06 89 TRP A O 1
ATOM 717 N N . GLU A 1 90 ? 5.574 -2.378 4.544 1.00 93.94 90 GLU A N 1
ATOM 718 C CA . GLU A 1 90 ? 5.652 -3.335 5.641 1.00 93.94 90 GLU A CA 1
ATOM 719 C C . GLU A 1 90 ? 5.309 -2.713 7.000 1.00 93.94 90 GLU A C 1
ATOM 721 O O . GLU A 1 90 ? 4.995 -3.449 7.935 1.00 93.94 90 GLU A O 1
ATOM 726 N N . GLU A 1 91 ? 5.260 -1.387 7.150 1.00 94.06 91 GLU A N 1
ATOM 727 C CA . GLU A 1 91 ? 4.704 -0.773 8.362 1.00 94.06 91 GLU A CA 1
ATOM 728 C C . GLU A 1 91 ? 3.224 -1.161 8.565 1.00 94.06 91 GLU A C 1
ATOM 730 O O . GLU A 1 91 ? 2.794 -1.449 9.690 1.00 94.06 91 GLU A O 1
ATOM 735 N N . TYR A 1 92 ? 2.451 -1.219 7.476 1.00 96.25 92 TYR A N 1
ATOM 736 C CA . TYR A 1 92 ? 0.996 -1.397 7.503 1.00 96.25 92 TYR A CA 1
ATOM 737 C C . TYR A 1 92 ? 0.531 -2.756 6.990 1.00 96.25 92 TYR A C 1
ATOM 739 O O . TYR A 1 92 ? -0.527 -3.227 7.411 1.00 96.25 92 TYR A O 1
ATOM 747 N N . PHE A 1 93 ? 1.295 -3.386 6.102 1.00 96.75 93 PHE A N 1
ATOM 748 C CA . PHE A 1 93 ? 0.877 -4.577 5.381 1.00 96.75 93 PHE A CA 1
ATOM 749 C C . PHE A 1 93 ? 1.794 -5.778 5.620 1.00 96.75 93 PHE A C 1
ATOM 751 O O . PHE A 1 93 ? 3.004 -5.651 5.786 1.00 96.75 93 PHE A O 1
ATOM 758 N N . ASP A 1 94 ? 1.200 -6.965 5.581 1.00 95.00 94 ASP A N 1
ATOM 759 C CA . ASP A 1 94 ? 1.885 -8.220 5.309 1.00 95.00 94 ASP A CA 1
ATOM 760 C C . ASP A 1 94 ? 1.928 -8.405 3.785 1.00 95.00 94 ASP A C 1
ATOM 762 O O . ASP A 1 94 ? 0.927 -8.759 3.148 1.00 95.00 94 ASP A O 1
ATOM 766 N N . CYS A 1 95 ? 3.079 -8.089 3.191 1.00 83.62 95 CYS A N 1
ATOM 767 C CA . CYS A 1 95 ? 3.315 -8.196 1.755 1.00 83.62 95 CYS A CA 1
ATOM 768 C C . CYS A 1 95 ? 3.603 -9.652 1.378 1.00 83.62 95 CYS A C 1
ATOM 770 O O . CYS A 1 95 ? 4.555 -10.261 1.865 1.00 83.62 95 CYS A O 1
ATOM 772 N N . SER A 1 96 ? 2.789 -10.214 0.489 1.00 67.06 96 SER A N 1
ATOM 773 C CA . SER A 1 96 ? 3.095 -11.490 -0.156 1.00 67.06 96 SER A CA 1
ATOM 774 C C . SER A 1 96 ? 3.881 -11.202 -1.431 1.00 67.06 96 SER A C 1
ATOM 776 O O . SER A 1 96 ? 3.327 -10.607 -2.358 1.00 67.06 96 SER A O 1
ATOM 778 N N . VAL A 1 97 ? 5.159 -11.589 -1.436 1.00 48.97 97 VAL A N 1
ATOM 779 C CA . VAL A 1 97 ? 6.010 -11.656 -2.639 1.00 48.97 97 VAL A CA 1
ATOM 780 C C . VAL A 1 97 ? 5.421 -12.585 -3.695 1.00 48.97 97 VAL A C 1
ATOM 782 O O . VAL A 1 97 ? 4.841 -13.628 -3.312 1.00 48.97 97 VAL A O 1
#

Radius of gyration: 20.54 Å; Cα contacts (8 Å, |Δi|>4): 101; chains: 1; bounding box: 30×26×80 Å

Secondary structure (DSSP, 8-state):
-PPPP---------------EEEEEEEE-TTTHHHHHHHHHTT-TTTTSTTTTHHHHHHHH-EE-TTS-EEEEEE---SSTTTTTHHHHHHHEEEE-

Nearest PDB structures (foldseek):
  7byw-assembly1_B  TM=4.356E-01  e=1.645E+00  Paracidovorax avenae ATCC 19860
  7pee-assembly1_D  TM=3.923E-01  e=7.307E+00  Homo sapiens

pLDDT: mean 83.01, std 19.9, range [36.53, 97.94]

Mean predicted aligned error: 9.3 Å